Protein AF-A0A957Z6G1-F1 (afdb_monomer_lite)

pLDDT: mean 78.48, std 13.77, range [45.25, 96.31]

Foldseek 3Di:
DDPPDPDDDCVCPPPCVVVNLLVVLVVVQVVCVVVDDPQKHKDAFDWDWQAQPADDPPGDPRTDIDTDRIDMDGDD

Radius of gyration: 17.2 Å; chains: 1; bounding box: 34×42×38 Å

Structure (mmCIF, N/CA/C/O backbone):
data_AF-A0A957Z6G1-F1
#
_entry.id   AF-A0A957Z6G1-F1
#
loop_
_atom_site.group_PDB
_atom_site.id
_atom_site.type_symbol
_atom_site.label_atom_id
_atom_site.label_alt_id
_atom_site.label_comp_id
_atom_site.label_asym_id
_atom_site.label_entity_id
_atom_site.label_seq_id
_atom_site.pdbx_PDB_ins_code
_atom_site.Cartn_x
_atom_site.Cartn_y
_atom_site.Cartn_z
_atom_site.occupancy
_atom_site.B_iso_or_equiv
_atom_site.auth_seq_id
_atom_site.auth_comp_id
_atom_site.auth_asym_id
_atom_site.auth_atom_id
_atom_site.pdbx_PDB_model_num
ATOM 1 N N . MET A 1 1 ? 7.799 16.529 -23.895 1.00 61.09 1 MET A N 1
ATOM 2 C CA . MET A 1 1 ? 6.513 16.147 -23.277 1.00 61.09 1 MET A CA 1
ATOM 3 C C . MET A 1 1 ? 6.017 14.892 -23.956 1.00 61.09 1 MET A C 1
ATOM 5 O O . MET A 1 1 ? 5.821 14.947 -25.160 1.00 61.09 1 MET A O 1
ATOM 9 N N . SER A 1 2 ? 5.821 13.813 -23.196 1.00 45.25 2 SER A N 1
ATOM 10 C CA . SER A 1 2 ? 4.516 13.155 -23.086 1.00 45.25 2 SER A CA 1
ATOM 11 C C . SER A 1 2 ? 4.595 12.017 -22.057 1.00 45.25 2 SER A C 1
ATOM 13 O O . SER A 1 2 ? 5.273 11.028 -22.307 1.00 45.25 2 SER A O 1
ATOM 15 N N . SER A 1 3 ? 3.861 12.111 -20.949 1.00 49.72 3 SER A N 1
ATOM 16 C CA . SER A 1 3 ? 3.141 10.923 -20.481 1.00 49.72 3 SER A CA 1
ATOM 17 C C . SER A 1 3 ? 1.660 11.212 -20.696 1.00 49.72 3 SER A C 1
ATOM 19 O O . SER A 1 3 ? 1.063 11.985 -19.946 1.00 49.72 3 SER A O 1
ATOM 21 N N . PRO A 1 4 ? 1.083 10.707 -21.791 1.00 52.59 4 PRO A N 1
ATOM 22 C CA . PRO A 1 4 ? -0.329 10.790 -22.076 1.00 52.59 4 PRO A CA 1
ATOM 23 C C . PRO A 1 4 ? -0.856 9.358 -22.004 1.00 52.59 4 PRO A C 1
ATOM 25 O O . PRO A 1 4 ? -1.105 8.791 -23.056 1.00 52.59 4 PRO A O 1
ATOM 28 N N . PHE A 1 5 ? -0.853 8.719 -20.825 1.00 48.94 5 PHE A N 1
ATOM 29 C CA . PHE A 1 5 ? -0.984 7.255 -20.698 1.00 48.94 5 PHE A CA 1
ATOM 30 C C . PHE A 1 5 ? -1.941 6.647 -21.750 1.00 48.94 5 PHE A C 1
ATOM 32 O O . PHE A 1 5 ? -3.150 6.881 -21.714 1.00 48.94 5 PHE A O 1
ATOM 39 N N . PRO A 1 6 ? -1.390 5.841 -22.672 1.00 51.06 6 PRO A N 1
ATOM 40 C CA . PRO A 1 6 ? -1.559 4.420 -22.457 1.00 51.06 6 PRO A CA 1
ATOM 41 C C . PRO A 1 6 ? -0.194 3.762 -22.278 1.00 51.06 6 PRO A C 1
ATOM 43 O O . PRO A 1 6 ? 0.559 3.589 -23.233 1.00 51.06 6 PRO A O 1
ATOM 46 N N . GLY A 1 7 ? 0.087 3.387 -21.028 1.00 61.06 7 GLY A N 1
ATOM 47 C CA . GLY A 1 7 ? 1.246 2.581 -20.660 1.00 61.06 7 GLY A CA 1
ATOM 48 C C . GLY A 1 7 ? 2.458 3.406 -20.219 1.00 61.06 7 GLY A C 1
ATOM 49 O O . GLY A 1 7 ? 3.514 3.284 -20.813 1.00 61.06 7 GLY A O 1
ATOM 50 N N . MET A 1 8 ? 2.310 4.248 -19.192 1.00 62.41 8 MET A N 1
ATOM 51 C CA . MET A 1 8 ? 2.947 3.968 -17.887 1.00 62.41 8 MET A CA 1
ATOM 52 C C . MET A 1 8 ? 4.290 4.789 -17.776 1.00 62.41 8 MET A C 1
ATOM 54 O O . MET A 1 8 ? 4.834 5.166 -18.814 1.00 62.41 8 MET A O 1
ATOM 58 N N . ASP A 1 9 ? 4.699 5.305 -16.597 1.00 66.94 9 ASP A N 1
ATOM 59 C CA . ASP A 1 9 ? 5.830 6.271 -16.462 1.00 66.94 9 ASP A CA 1
ATOM 60 C C . ASP A 1 9 ? 7.162 5.510 -16.291 1.00 66.94 9 ASP A C 1
ATOM 62 O O . ASP A 1 9 ? 7.359 4.866 -15.255 1.00 66.94 9 ASP A O 1
ATOM 66 N N . PRO A 1 10 ? 8.120 5.618 -17.236 1.00 64.12 10 PRO A N 1
ATOM 67 C CA . PRO A 1 10 ? 9.360 4.839 -17.210 1.00 64.12 10 PRO A CA 1
ATOM 68 C C . PRO A 1 10 ? 10.220 5.028 -15.953 1.00 64.12 10 PRO A C 1
ATOM 70 O O . PRO A 1 10 ? 10.993 4.138 -15.607 1.00 64.12 10 PRO A O 1
ATOM 73 N N . TYR A 1 11 ? 10.121 6.176 -15.275 1.00 59.72 11 TYR A N 1
ATOM 74 C CA . TYR A 1 11 ? 10.890 6.437 -14.054 1.00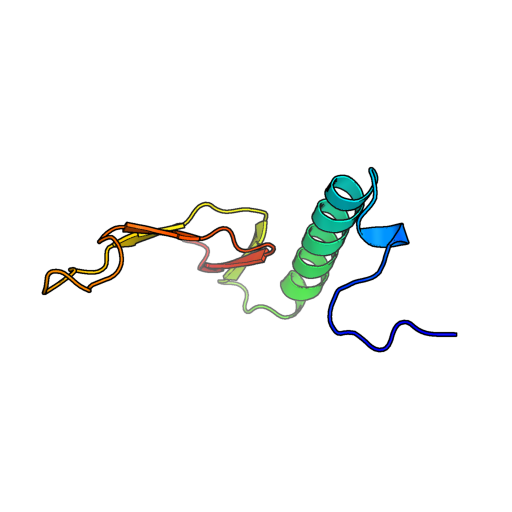 59.72 11 TYR A CA 1
ATOM 75 C C . TYR A 1 11 ? 10.272 5.787 -12.818 1.00 59.72 11 TYR A C 1
ATOM 77 O O . TYR A 1 11 ? 10.991 5.490 -11.864 1.00 59.72 11 TYR A O 1
ATOM 85 N N . LEU A 1 12 ? 8.956 5.569 -12.834 1.00 62.09 12 LEU A N 1
ATOM 86 C CA . LEU A 1 12 ? 8.264 4.841 -11.778 1.00 62.09 12 LEU A CA 1
ATOM 87 C C . LEU A 1 12 ? 8.429 3.335 -11.979 1.00 62.09 12 LEU A C 1
ATOM 89 O O . LEU A 1 12 ? 8.643 2.634 -11.004 1.00 62.09 12 LEU A O 1
ATOM 93 N N . GLU A 1 13 ? 8.414 2.848 -13.218 1.00 66.12 13 GLU A N 1
ATOM 94 C CA . GLU A 1 13 ? 8.434 1.410 -13.539 1.00 66.12 13 GLU A CA 1
ATOM 95 C C . GLU A 1 13 ? 9.808 0.761 -13.716 1.00 66.12 13 GLU A C 1
ATOM 97 O O . GLU A 1 13 ? 9.895 -0.430 -14.016 1.00 66.12 13 GLU A O 1
ATOM 102 N N . GLY A 1 14 ? 10.885 1.524 -13.546 1.00 75.00 14 GLY A N 1
ATOM 103 C CA . GLY A 1 14 ? 12.237 0.970 -13.518 1.00 75.00 14 GLY A CA 1
ATOM 104 C C . GLY A 1 14 ? 12.510 0.142 -12.255 1.00 75.00 14 GLY A C 1
ATOM 105 O O . GLY A 1 14 ? 11.605 -0.270 -11.532 1.00 75.00 14 GLY A O 1
ATOM 106 N N . ASP A 1 15 ? 13.787 -0.041 -11.924 1.00 81.12 15 ASP A N 1
ATOM 107 C CA . ASP A 1 15 ? 14.222 -0.852 -10.772 1.00 81.12 15 ASP A CA 1
ATOM 108 C C . ASP A 1 15 ? 13.621 -0.405 -9.421 1.00 81.12 15 ASP A C 1
ATOM 110 O O . ASP A 1 15 ? 13.535 -1.186 -8.476 1.00 81.12 15 ASP A O 1
ATOM 114 N N . MET A 1 16 ? 13.171 0.851 -9.329 1.00 81.56 16 MET A N 1
ATOM 115 C CA . MET A 1 16 ? 12.559 1.433 -8.131 1.00 81.56 16 MET A CA 1
ATOM 116 C C . MET A 1 16 ? 11.049 1.183 -8.010 1.00 81.56 16 MET A C 1
ATOM 118 O O . MET A 1 16 ? 10.458 1.589 -7.008 1.00 81.56 16 MET A O 1
ATOM 122 N N . TRP A 1 17 ? 10.415 0.528 -8.988 1.00 82.12 17 TRP A N 1
ATOM 123 C CA . TRP A 1 17 ? 8.964 0.329 -9.011 1.00 82.12 17 TRP A CA 1
ATOM 124 C C . TRP A 1 17 ? 8.436 -0.364 -7.768 1.00 82.12 17 TRP A C 1
ATOM 126 O O . TRP A 1 17 ? 7.456 0.093 -7.189 1.00 82.12 17 TRP A O 1
ATOM 136 N N . GLN A 1 18 ? 9.092 -1.442 -7.340 1.00 83.75 18 GLN A N 1
ATOM 137 C CA . GLN A 1 18 ? 8.632 -2.209 -6.189 1.00 83.75 18 GLN A CA 1
ATOM 138 C C . GLN A 1 18 ? 8.648 -1.356 -4.911 1.00 83.75 18 GLN A C 1
ATOM 140 O O . GLN A 1 18 ? 7.647 -1.283 -4.205 1.00 83.75 18 GLN A O 1
ATOM 145 N N . GLU A 1 19 ? 9.741 -0.630 -4.671 1.00 86.88 19 GLU A N 1
ATOM 146 C CA . GLU A 1 19 ? 9.873 0.282 -3.529 1.00 86.88 19 GLU A CA 1
ATOM 147 C C . GLU A 1 19 ? 8.840 1.420 -3.589 1.00 86.88 19 GLU A C 1
ATOM 149 O O . GLU A 1 19 ? 8.202 1.760 -2.591 1.00 86.88 19 GLU A O 1
ATOM 154 N N . PHE A 1 20 ? 8.649 2.019 -4.767 1.00 86.56 20 PHE A N 1
ATOM 155 C CA . PHE A 1 20 ? 7.650 3.064 -4.966 1.00 86.56 20 PHE A CA 1
ATOM 156 C C . PHE A 1 20 ? 6.233 2.544 -4.706 1.00 86.56 20 PHE A C 1
ATOM 158 O O . PHE A 1 20 ? 5.476 3.179 -3.969 1.00 86.56 20 PHE A O 1
ATOM 165 N N . HIS A 1 21 ? 5.882 1.398 -5.287 1.00 87.38 21 HIS A N 1
ATOM 166 C CA . HIS A 1 21 ? 4.559 0.786 -5.195 1.00 87.38 21 HIS A CA 1
ATOM 167 C C . HIS A 1 21 ? 4.216 0.412 -3.752 1.00 87.38 21 HIS A C 1
ATOM 169 O O . HIS A 1 21 ? 3.159 0.810 -3.258 1.00 87.38 21 HIS A O 1
ATOM 175 N N . GLU A 1 22 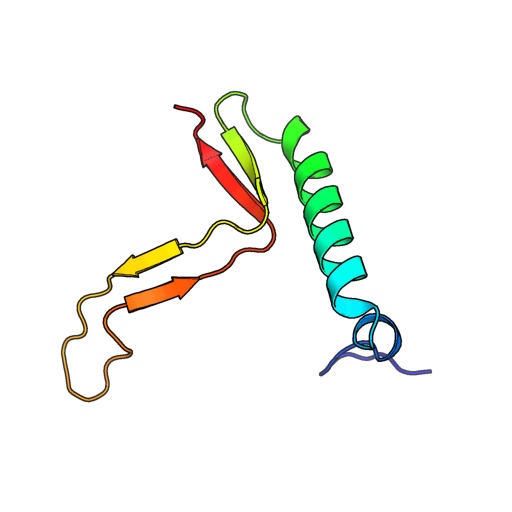? 5.137 -0.234 -3.033 1.00 88.94 22 GLU A N 1
ATOM 176 C CA . GLU A 1 22 ? 4.952 -0.599 -1.624 1.00 88.94 22 GLU A CA 1
ATOM 177 C C . GLU A 1 22 ? 4.760 0.644 -0.739 1.00 88.94 22 GLU A C 1
ATOM 179 O O . GLU A 1 22 ? 3.847 0.700 0.096 1.00 88.94 22 GLU A O 1
ATOM 184 N N . ARG A 1 23 ? 5.566 1.692 -0.954 1.00 91.69 23 ARG A N 1
ATOM 185 C CA . ARG A 1 23 ? 5.437 2.955 -0.211 1.00 91.69 23 ARG A CA 1
ATOM 186 C C . ARG A 1 23 ? 4.145 3.687 -0.537 1.00 91.69 23 ARG A C 1
ATOM 188 O O . ARG A 1 23 ? 3.508 4.213 0.377 1.00 91.69 23 ARG A O 1
ATOM 195 N N . LEU A 1 24 ? 3.751 3.723 -1.807 1.00 91.50 24 LEU A N 1
ATOM 196 C CA . LEU A 1 24 ? 2.507 4.343 -2.247 1.00 91.50 24 LEU A CA 1
ATOM 197 C C . LEU A 1 24 ? 1.301 3.634 -1.623 1.00 91.50 24 LEU A C 1
ATOM 199 O O . LEU A 1 24 ? 0.456 4.295 -1.020 1.00 91.50 24 LEU A O 1
ATOM 203 N N . ALA A 1 25 ? 1.253 2.303 -1.694 1.00 92.19 25 ALA A N 1
ATOM 204 C CA . ALA A 1 25 ? 0.199 1.504 -1.079 1.00 92.19 25 ALA A CA 1
ATOM 205 C C . ALA A 1 25 ? 0.118 1.753 0.437 1.00 92.19 25 ALA A C 1
ATOM 207 O O . ALA A 1 25 ? -0.966 1.993 0.975 1.00 92.19 25 ALA A O 1
ATOM 208 N N . ASN A 1 26 ? 1.264 1.801 1.127 1.00 94.31 26 ASN A N 1
ATOM 209 C CA . ASN A 1 26 ? 1.316 2.143 2.547 1.00 94.31 26 ASN A CA 1
ATOM 210 C C . ASN A 1 26 ? 0.735 3.536 2.841 1.00 94.31 26 ASN A C 1
ATOM 212 O O . ASN A 1 26 ? -0.099 3.684 3.733 1.00 94.31 26 ASN A O 1
ATOM 216 N N . GLN A 1 27 ? 1.116 4.556 2.067 1.00 96.00 27 GLN A N 1
ATOM 217 C CA . GLN A 1 27 ? 0.586 5.911 2.251 1.00 96.00 27 GLN A CA 1
ATOM 218 C C . GLN A 1 27 ? -0.918 5.998 1.980 1.00 96.00 27 GLN A C 1
ATOM 220 O O . GLN A 1 27 ? -1.622 6.703 2.703 1.00 96.00 27 GLN A O 1
ATOM 225 N N . ILE A 1 28 ? -1.430 5.263 0.991 1.00 94.62 28 ILE A N 1
ATOM 226 C CA . ILE A 1 28 ? -2.872 5.161 0.737 1.00 94.62 28 ILE A CA 1
ATOM 227 C C . ILE A 1 28 ? -3.576 4.533 1.946 1.00 94.62 28 ILE A C 1
ATOM 229 O O . ILE A 1 28 ? -4.589 5.060 2.399 1.00 94.62 28 ILE A O 1
ATO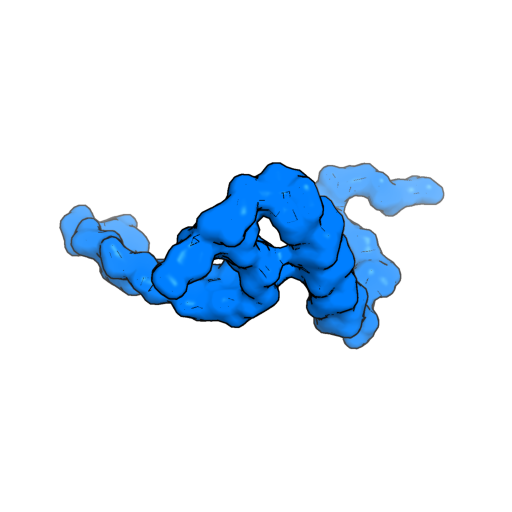M 233 N N . SER A 1 29 ? -3.027 3.453 2.509 1.00 94.69 29 SER A N 1
ATOM 234 C CA . SER A 1 29 ? -3.587 2.810 3.704 1.00 94.69 29 SER A CA 1
ATOM 235 C C . SER A 1 29 ? -3.681 3.781 4.885 1.00 94.69 29 SER A C 1
ATOM 237 O O . SER A 1 29 ? -4.752 3.949 5.470 1.00 94.69 29 SER A O 1
ATOM 239 N N . VAL A 1 30 ? -2.594 4.504 5.176 1.00 95.75 30 VAL A N 1
ATOM 240 C CA . VAL A 1 30 ? -2.544 5.505 6.255 1.00 95.75 30 VAL A CA 1
ATOM 241 C C . VAL A 1 30 ? -3.575 6.617 6.050 1.00 95.75 30 VAL A C 1
ATOM 243 O O . VAL A 1 30 ? -4.235 7.017 7.005 1.00 95.75 30 VAL A O 1
ATOM 246 N N . GLN A 1 31 ? -3.753 7.096 4.817 1.00 96.31 31 GLN A N 1
ATOM 247 C CA . GLN A 1 31 ? -4.743 8.130 4.500 1.00 96.31 31 GLN A CA 1
ATOM 248 C C . GLN A 1 3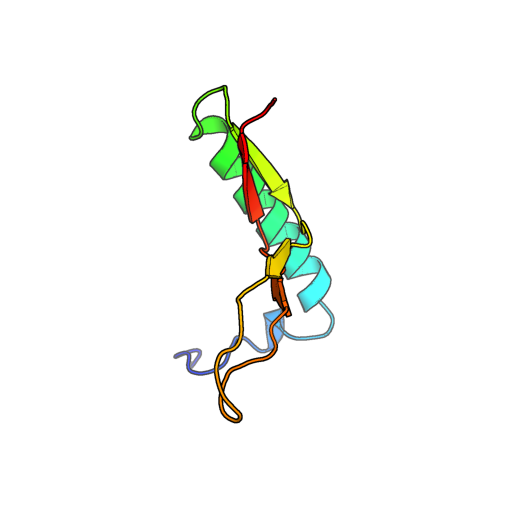1 ? -6.189 7.627 4.584 1.00 96.31 31 GLN A C 1
ATOM 250 O O . GLN A 1 31 ? -7.094 8.411 4.880 1.00 96.31 31 GLN A O 1
ATOM 255 N N . LEU A 1 32 ? -6.426 6.337 4.333 1.00 94.56 32 LEU A N 1
ATOM 256 C CA . LEU A 1 32 ? -7.753 5.7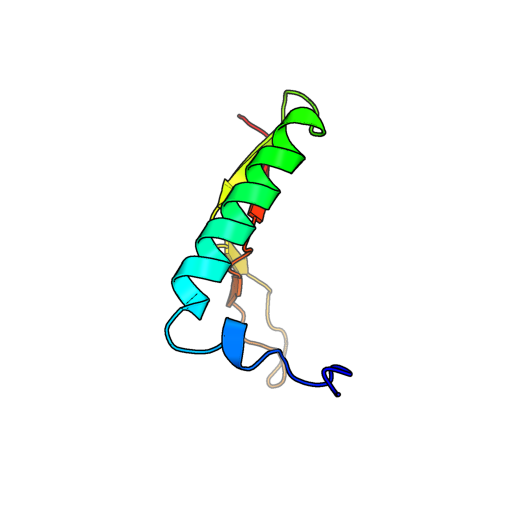32 4.436 1.00 94.56 32 LEU A CA 1
ATOM 257 C C . LEU A 1 32 ? -8.179 5.512 5.886 1.00 94.56 32 LEU A C 1
ATOM 259 O O . LEU A 1 32 ? -9.338 5.763 6.197 1.00 94.56 32 LEU A O 1
ATOM 263 N N . LEU A 1 33 ? -7.272 5.092 6.774 1.00 93.88 33 LEU A N 1
ATOM 264 C CA . LEU A 1 33 ? -7.587 4.792 8.178 1.00 93.88 33 LEU A CA 1
ATOM 265 C C . LEU A 1 33 ? -8.473 5.843 8.885 1.00 93.88 33 LEU A C 1
ATOM 267 O O . LEU A 1 33 ? -9.497 5.442 9.434 1.00 93.88 33 LEU A O 1
ATOM 271 N N . PRO A 1 34 ? -8.182 7.160 8.851 1.00 95.44 34 PRO A N 1
ATOM 272 C CA . PRO A 1 34 ? -9.031 8.158 9.511 1.00 95.44 34 PRO A CA 1
ATOM 273 C C . PRO A 1 34 ? -10.400 8.371 8.840 1.00 95.44 34 PRO A C 1
ATOM 275 O O . PRO A 1 34 ? -11.282 8.976 9.443 1.00 95.44 34 PRO A O 1
ATOM 278 N N . GLN A 1 35 ? -10.588 7.911 7.600 1.00 96.12 35 GLN A N 1
ATOM 279 C CA . GLN A 1 35 ? -11.847 8.024 6.850 1.00 96.12 35 GLN A CA 1
ATOM 280 C C . GLN A 1 35 ? -12.752 6.797 7.034 1.00 96.12 35 GLN A C 1
ATOM 282 O O . GLN A 1 35 ? -13.927 6.825 6.662 1.00 96.12 35 GLN A O 1
ATOM 287 N N . LEU A 1 36 ? -12.214 5.706 7.580 1.00 93.69 36 LEU A N 1
ATOM 288 C CA . LEU A 1 36 ? -12.951 4.472 7.808 1.00 93.69 36 LEU A CA 1
ATOM 289 C C . LEU A 1 36 ? -13.749 4.539 9.114 1.00 93.69 36 LEU A C 1
ATOM 291 O O . LEU A 1 36 ? -13.330 5.136 10.104 1.00 93.69 36 LEU A O 1
ATOM 295 N N . ALA A 1 37 ? -14.914 3.884 9.135 1.00 93.19 37 ALA A N 1
ATOM 296 C CA . ALA A 1 37 ? -15.633 3.691 10.391 1.00 93.19 37 ALA A CA 1
ATOM 297 C C . ALA A 1 37 ? -14.793 2.810 11.343 1.00 93.19 37 ALA A C 1
ATOM 299 O O . ALA A 1 37 ? -14.123 1.902 10.851 1.00 93.19 37 ALA A O 1
ATOM 300 N N . PRO A 1 38 ? -14.891 2.979 12.679 1.00 90.88 38 PRO A N 1
ATOM 301 C CA . PRO A 1 38 ? -13.990 2.333 13.648 1.00 90.88 38 PRO A CA 1
ATOM 302 C C . PRO A 1 38 ? -13.905 0.806 13.570 1.00 90.88 38 PRO A C 1
ATOM 304 O O . PRO A 1 38 ? -12.940 0.219 14.029 1.00 90.88 38 PRO A O 1
ATOM 307 N N . LYS A 1 39 ? -14.914 0.155 12.984 1.00 94.69 39 LYS A N 1
ATOM 308 C CA . LYS A 1 39 ? -14.946 -1.296 12.777 1.00 94.69 39 LYS A CA 1
ATOM 309 C C . LYS A 1 39 ? -14.136 -1.775 11.572 1.00 94.69 39 LYS A C 1
ATOM 311 O O . LYS A 1 39 ? -14.215 -2.955 11.262 1.00 94.69 39 LYS A O 1
ATOM 316 N N . TYR A 1 40 ? -13.472 -0.896 10.824 1.00 94.00 40 TYR A N 1
ATOM 317 C CA . TYR A 1 40 ? -12.743 -1.246 9.608 1.00 94.00 40 TYR A CA 1
ATOM 318 C C . TYR A 1 40 ? -11.274 -0.839 9.693 1.00 94.00 40 TYR A C 1
ATOM 320 O O . TYR A 1 40 ? -10.941 0.217 10.219 1.00 94.00 40 TYR A O 1
ATOM 328 N N . VAL A 1 41 ? -10.410 -1.647 9.082 1.00 93.12 41 VAL A N 1
ATOM 329 C CA . VAL A 1 41 ? -8.967 -1.406 8.985 1.00 93.12 41 VAL A CA 1
ATOM 330 C C . VAL A 1 41 ? -8.497 -1.587 7.542 1.00 93.12 41 VAL A C 1
ATOM 332 O O . VAL A 1 41 ? -8.967 -2.483 6.836 1.00 93.12 41 VAL A O 1
ATOM 335 N N . ALA A 1 42 ? -7.572 -0.731 7.102 1.00 93.00 42 ALA A N 1
ATOM 336 C CA . ALA A 1 42 ? -6.885 -0.838 5.818 1.00 93.00 42 ALA A CA 1
ATOM 337 C C . ALA A 1 42 ? -5.562 -1.611 5.986 1.00 93.00 42 ALA A C 1
ATOM 339 O O . ALA A 1 42 ? -4.712 -1.248 6.795 1.00 93.00 42 ALA A O 1
ATOM 340 N N . LEU A 1 43 ? -5.397 -2.701 5.238 1.00 89.69 43 LEU A N 1
ATOM 341 C CA . LEU A 1 43 ? -4.262 -3.624 5.298 1.00 89.69 43 LEU A CA 1
ATOM 342 C C . LEU A 1 43 ? -3.553 -3.693 3.945 1.00 89.69 43 LEU A C 1
ATOM 344 O O . LEU A 1 43 ? -4.199 -3.608 2.903 1.00 89.69 43 LEU A O 1
ATOM 348 N N . LEU A 1 44 ? -2.241 -3.911 3.955 1.00 89.81 44 LEU A N 1
ATOM 349 C CA . LEU A 1 44 ? -1.447 -4.071 2.735 1.00 89.81 44 LEU A CA 1
ATOM 350 C C . LEU A 1 44 ? -1.425 -5.525 2.253 1.00 89.81 44 LEU A C 1
ATOM 352 O O . LEU A 1 44 ? -1.482 -6.454 3.061 1.00 89.81 44 LEU A O 1
ATOM 356 N N . ALA A 1 45 ? -1.317 -5.702 0.932 1.00 69.44 45 ALA A N 1
ATOM 357 C CA . ALA A 1 45 ? -0.860 -6.926 0.262 1.00 69.44 45 ALA A CA 1
ATOM 358 C C . ALA A 1 45 ? -1.488 -8.257 0.744 1.00 69.44 45 ALA A C 1
ATOM 360 O O . ALA A 1 45 ? -0.822 -9.291 0.838 1.00 69.44 45 ALA A O 1
ATOM 361 N N . LYS A 1 46 ? -2.793 -8.275 1.044 1.00 71.25 46 LYS A N 1
ATOM 362 C CA . LYS A 1 46 ? -3.475 -9.494 1.506 1.00 71.25 46 LYS A CA 1
ATOM 363 C C . LYS A 1 46 ? -3.867 -10.395 0.335 1.00 71.25 46 LYS A C 1
ATOM 365 O O . LYS A 1 46 ? -4.660 -10.006 -0.513 1.00 71.25 46 LYS A O 1
ATOM 370 N N . ARG A 1 47 ? -3.377 -11.638 0.324 1.00 74.06 47 ARG A N 1
ATOM 371 C CA . ARG A 1 47 ? -3.739 -12.643 -0.688 1.00 74.06 47 ARG A CA 1
ATOM 372 C C . ARG A 1 47 ? -5.199 -13.079 -0.534 1.00 74.06 47 ARG A C 1
ATOM 374 O O .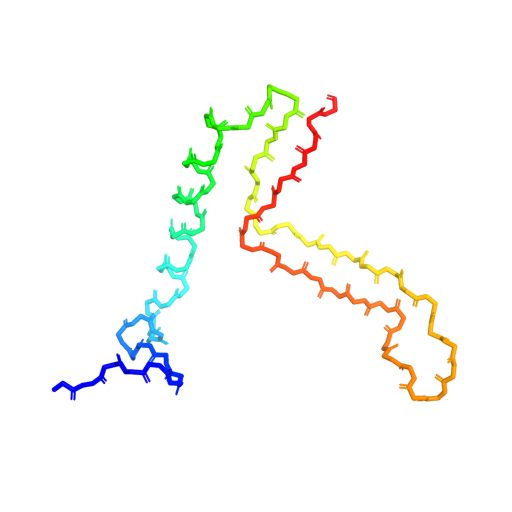 ARG A 1 47 ? -5.568 -13.663 0.485 1.00 74.06 47 ARG A O 1
ATOM 381 N N . TYR A 1 48 ? -5.998 -12.869 -1.575 1.00 70.19 48 TYR A N 1
ATOM 382 C CA . TYR A 1 48 ? -7.355 -13.401 -1.684 1.00 70.19 48 TYR A CA 1
ATOM 383 C C . TYR A 1 48 ? -7.400 -14.589 -2.626 1.00 70.19 48 TYR A C 1
ATOM 385 O O . TYR A 1 48 ? -6.911 -14.513 -3.749 1.00 70.19 48 TYR A O 1
ATOM 393 N N . VAL A 1 49 ? -8.040 -15.663 -2.175 1.00 76.06 49 VAL A N 1
ATOM 394 C CA . VAL A 1 49 ? -8.394 -16.815 -3.001 1.00 76.06 49 VAL A CA 1
ATOM 395 C C . VAL A 1 49 ? -9.898 -16.764 -3.228 1.00 76.06 49 VAL A C 1
ATOM 397 O O . VAL A 1 49 ? -10.683 -17.006 -2.313 1.00 76.06 49 VAL A O 1
ATOM 400 N N . VAL A 1 50 ? -10.308 -16.381 -4.434 1.00 77.69 50 VAL A N 1
ATOM 401 C CA . VAL A 1 50 ? -11.720 -16.312 -4.812 1.00 77.69 50 VAL A CA 1
ATOM 402 C C . VAL A 1 50 ? -12.083 -17.595 -5.538 1.00 77.69 50 VAL A C 1
ATOM 404 O O . VAL A 1 50 ? -11.642 -17.816 -6.666 1.00 77.69 50 VAL A O 1
ATOM 407 N N . HIS A 1 51 ? -12.910 -18.425 -4.907 1.00 75.12 51 HIS A N 1
ATOM 408 C CA . HIS A 1 51 ? -13.480 -19.593 -5.563 1.00 75.12 51 HIS A CA 1
ATOM 409 C C . HIS A 1 51 ? -14.718 -19.179 -6.368 1.00 75.12 51 HIS A C 1
ATOM 411 O O . HIS A 1 51 ? -15.680 -18.644 -5.814 1.00 75.12 51 HIS A O 1
ATOM 417 N N . ARG A 1 52 ? -14.699 -19.406 -7.682 1.00 68.19 52 ARG A N 1
ATOM 418 C CA . ARG A 1 52 ? -15.877 -19.312 -8.548 1.00 68.19 52 ARG A CA 1
ATOM 419 C C . ARG A 1 52 ? -16.135 -20.681 -9.161 1.00 68.19 52 ARG A C 1
ATOM 421 O O . ARG A 1 52 ? -15.232 -21.215 -9.796 1.00 68.19 52 ARG A O 1
ATOM 428 N N . PRO A 1 53 ? -17.347 -21.243 -9.040 1.00 64.94 53 PRO A N 1
ATOM 429 C CA . PRO A 1 53 ? -17.678 -22.453 -9.773 1.00 64.94 53 PRO A CA 1
ATOM 430 C C . PRO A 1 53 ? -17.603 -22.151 -11.275 1.00 64.94 53 PRO A C 1
ATOM 432 O O . PRO A 1 53 ? -18.366 -21.342 -11.803 1.00 64.94 53 PRO A O 1
ATOM 435 N N . ALA A 1 54 ? -16.639 -22.769 -11.951 1.00 64.94 54 ALA A N 1
ATOM 436 C CA . ALA A 1 54 ? -16.499 -22.713 -13.395 1.00 64.94 54 ALA A CA 1
ATOM 437 C C . ALA A 1 54 ? -17.470 -23.734 -14.002 1.00 64.94 54 ALA A C 1
ATOM 439 O O . ALA A 1 54 ? -17.296 -24.938 -13.823 1.00 64.94 54 ALA A O 1
ATOM 440 N N . ILE A 1 55 ? -18.514 -23.265 -14.688 1.00 62.69 55 ILE A N 1
ATOM 441 C CA . ILE A 1 55 ? -19.453 -24.133 -15.406 1.00 62.69 55 ILE A CA 1
ATOM 442 C C . ILE A 1 55 ? -19.141 -23.997 -16.895 1.00 62.69 55 ILE A C 1
ATOM 444 O O . ILE A 1 55 ? -19.477 -22.999 -17.528 1.00 62.69 55 ILE A O 1
ATOM 448 N N . GLY A 1 56 ? -18.451 -24.991 -17.454 1.00 64.44 56 GLY A N 1
ATOM 449 C CA . GLY A 1 56 ? -18.160 -25.080 -18.887 1.00 64.44 56 GLY A CA 1
ATOM 450 C C . GLY A 1 56 ? -16.683 -24.923 -19.250 1.00 64.44 56 GLY A C 1
ATOM 451 O O . GLY A 1 56 ? -15.892 -24.341 -18.516 1.00 64.44 56 GLY A O 1
ATOM 452 N N . ILE A 1 57 ? -16.331 -25.442 -20.427 1.00 66.12 57 ILE A N 1
ATOM 453 C CA . ILE A 1 57 ? -14.952 -25.614 -20.928 1.00 66.12 57 ILE A CA 1
ATOM 454 C C . ILE A 1 57 ? -14.256 -24.262 -21.199 1.00 66.12 57 ILE A C 1
ATOM 456 O O . ILE A 1 57 ? -13.035 -24.174 -21.182 1.00 66.12 57 ILE A O 1
ATOM 460 N N . PHE A 1 58 ? -15.036 -23.196 -21.400 1.00 74.38 58 PHE A N 1
ATOM 461 C CA . PHE A 1 58 ? -14.550 -21.825 -21.613 1.00 74.38 58 PHE A CA 1
ATOM 462 C C . PHE A 1 58 ? -14.569 -20.960 -20.346 1.00 74.38 58 PHE A C 1
ATOM 464 O O . PHE A 1 58 ? -14.293 -19.763 -20.414 1.00 74.38 58 PHE A O 1
ATOM 471 N N . SER A 1 59 ? -14.937 -21.527 -19.194 1.00 66.81 59 SER A N 1
ATOM 472 C CA . SER A 1 59 ? -14.952 -20.760 -17.952 1.00 66.81 59 SER A CA 1
ATOM 473 C C . SER A 1 59 ? -13.524 -20.497 -17.456 1.00 66.81 59 SER A C 1
ATOM 475 O O . SER A 1 59 ? -12.669 -21.379 -17.559 1.00 66.81 59 SER A O 1
ATOM 477 N N . PRO A 1 60 ? -13.249 -19.306 -16.888 1.00 66.75 60 PRO A N 1
ATOM 478 C CA . PRO A 1 60 ? -11.977 -19.040 -16.223 1.00 66.75 60 PRO A CA 1
ATOM 479 C C . PRO A 1 60 ? -11.742 -20.052 -15.088 1.00 66.75 60 PRO A C 1
ATOM 481 O O . PRO A 1 60 ? -12.714 -20.621 -14.577 1.00 66.75 60 PRO A O 1
ATOM 484 N N . PRO A 1 61 ? -10.478 -20.275 -14.675 1.00 67.31 61 PRO A N 1
ATOM 485 C CA . PRO A 1 61 ? -10.152 -21.217 -13.611 1.00 67.31 61 PRO A CA 1
ATOM 486 C C . PRO A 1 61 ? -11.008 -20.959 -12.370 1.00 67.31 61 PRO A C 1
ATOM 488 O O . PRO A 1 61 ? -11.290 -19.812 -12.013 1.00 67.31 61 PRO A O 1
ATOM 491 N N . SER A 1 62 ? -11.413 -22.044 -11.707 1.00 72.00 62 SER A N 1
ATOM 492 C CA . SER A 1 62 ? -12.323 -21.990 -10.560 1.00 72.00 62 SER A CA 1
ATOM 493 C C . SER A 1 62 ? -11.749 -21.243 -9.357 1.00 72.00 62 SER A C 1
ATOM 495 O O . SER A 1 62 ? -12.459 -20.948 -8.402 1.00 72.00 62 SER A O 1
ATOM 497 N N . GLU A 1 63 ? -10.453 -20.955 -9.380 1.00 76.31 63 GLU A N 1
ATOM 498 C CA . GLU A 1 63 ? -9.741 -20.209 -8.361 1.00 76.31 63 GLU A CA 1
ATOM 499 C C . GLU A 1 63 ? -9.084 -18.984 -9.000 1.00 76.31 63 GLU A C 1
ATOM 501 O O . GLU A 1 63 ? -8.255 -19.099 -9.903 1.00 76.31 63 GLU A O 1
ATOM 506 N N . ARG A 1 64 ? -9.458 -17.792 -8.530 1.00 76.06 64 ARG A N 1
ATOM 507 C CA . ARG A 1 64 ? -8.813 -16.533 -8.900 1.00 76.06 64 ARG A CA 1
ATOM 508 C C . ARG A 1 64 ? -8.071 -15.989 -7.692 1.00 76.06 64 ARG A C 1
ATOM 510 O O . ARG A 1 64 ? -8.692 -15.654 -6.683 1.00 76.06 64 ARG A O 1
ATOM 517 N N . ILE A 1 65 ? -6.755 -15.856 -7.820 1.00 76.69 65 ILE A N 1
ATOM 518 C CA . ILE A 1 65 ? -5.929 -15.205 -6.805 1.00 76.69 65 ILE A CA 1
ATOM 519 C C . ILE A 1 65 ? -5.923 -13.696 -7.080 1.00 76.69 65 ILE A C 1
ATOM 521 O O . ILE A 1 65 ? -5.704 -13.270 -8.214 1.00 76.69 65 ILE A O 1
ATOM 525 N N . VAL A 1 66 ? -6.205 -12.887 -6.058 1.00 79.00 66 VAL A N 1
ATOM 526 C CA . VAL A 1 66 ? -6.215 -11.419 -6.141 1.00 79.00 66 VAL A CA 1
ATOM 527 C C . VAL A 1 66 ? -5.290 -10.844 -5.071 1.00 79.00 66 VAL A C 1
ATOM 529 O O . VAL A 1 66 ? -5.371 -11.237 -3.906 1.00 79.00 66 VAL A O 1
ATOM 532 N N . TYR A 1 67 ? -4.444 -9.899 -5.480 1.00 79.12 67 TYR A N 1
ATOM 533 C CA . TYR A 1 67 ? -3.538 -9.141 -4.618 1.00 79.12 67 TYR A CA 1
ATOM 534 C C . TYR A 1 67 ? -3.906 -7.656 -4.712 1.00 79.12 67 TYR A C 1
ATOM 536 O O . TYR A 1 67 ? -3.471 -6.984 -5.641 1.00 79.12 67 TYR A O 1
ATOM 544 N N . PRO A 1 68 ? -4.789 -7.154 -3.836 1.00 81.69 68 PRO A N 1
ATOM 545 C CA . PRO A 1 68 ? -5.034 -5.726 -3.728 1.00 81.69 68 PRO A CA 1
ATOM 546 C C . PRO A 1 68 ? -3.833 -5.031 -3.075 1.00 81.69 68 PRO A C 1
ATOM 548 O O . PRO A 1 68 ? -3.276 -5.540 -2.100 1.00 81.69 68 PRO A O 1
ATOM 551 N N . ASP A 1 69 ? -3.507 -3.838 -3.567 1.00 86.06 69 ASP A N 1
ATOM 552 C CA . ASP A 1 69 ? -2.460 -2.985 -2.991 1.00 86.06 69 ASP A CA 1
ATOM 553 C C . ASP A 1 69 ? -2.823 -2.575 -1.557 1.00 86.06 69 ASP A C 1
ATOM 555 O O . ASP A 1 69 ? -2.033 -2.720 -0.623 1.00 86.06 69 ASP A O 1
ATOM 559 N N . VAL A 1 70 ? -4.079 -2.152 -1.373 1.00 89.56 70 VAL A N 1
ATOM 560 C CA . VAL A 1 70 ? -4.688 -1.860 -0.074 1.00 89.56 70 VAL A CA 1
ATOM 561 C C . VAL A 1 70 ? -6.041 -2.551 0.017 1.00 89.56 70 VAL A C 1
ATOM 563 O O . VAL A 1 70 ? -6.851 -2.516 -0.909 1.00 89.56 70 VAL A O 1
ATOM 566 N N . HIS A 1 71 ? -6.302 -3.179 1.155 1.00 90.00 71 HIS A N 1
ATOM 567 C CA . HIS A 1 71 ? -7.505 -3.945 1.407 1.00 90.00 71 HIS A CA 1
ATOM 568 C C . HIS A 1 71 ? -8.195 -3.507 2.699 1.00 90.00 71 HIS A C 1
ATOM 570 O O . HIS A 1 71 ? -7.589 -3.545 3.764 1.00 90.00 71 HIS A O 1
ATOM 576 N N . VAL A 1 72 ? -9.488 -3.185 2.627 1.00 89.81 72 VAL A N 1
ATOM 577 C CA . VAL A 1 72 ? -10.293 -2.815 3.799 1.00 89.81 72 VAL A CA 1
ATOM 578 C C . VAL A 1 72 ? -11.091 -4.019 4.309 1.00 89.81 72 VAL A C 1
ATOM 580 O O . VAL A 1 72 ? -11.955 -4.531 3.598 1.00 89.81 72 VAL A O 1
ATOM 583 N N . VAL A 1 73 ? -10.834 -4.449 5.549 1.00 91.19 73 VAL A N 1
ATOM 584 C CA . VAL A 1 73 ? -11.620 -5.482 6.259 1.00 91.19 73 VAL A CA 1
ATOM 585 C C . VAL A 1 73 ? -12.319 -4.903 7.477 1.00 91.19 73 VAL A C 1
ATOM 587 O O . VAL A 1 73 ? -11.870 -3.906 8.031 1.00 91.19 73 VAL A O 1
ATOM 590 N N . ALA A 1 74 ? -13.381 -5.572 7.931 1.00 90.12 74 ALA A N 1
ATOM 591 C CA . ALA A 1 74 ? -13.886 -5.363 9.280 1.00 90.12 74 ALA A CA 1
ATOM 592 C C . ALA A 1 74 ? -12.916 -5.970 10.314 1.00 90.12 74 ALA A C 1
ATOM 594 O O . ALA A 1 74 ? -12.501 -7.123 10.158 1.00 90.12 74 ALA A O 1
ATOM 595 N N . GLU A 1 75 ? -12.565 -5.202 11.342 1.00 77.75 75 GLU A N 1
ATOM 596 C CA . GLU A 1 75 ? -11.897 -5.693 12.547 1.00 77.75 75 GLU A CA 1
ATOM 597 C C . GLU A 1 75 ? -12.896 -6.583 13.307 1.00 77.75 75 GLU A C 1
ATOM 599 O O . GLU A 1 75 ? -14.066 -6.220 13.456 1.00 77.75 75 GLU A O 1
ATOM 604 N N . ARG A 1 76 ? -12.474 -7.806 13.647 1.00 65.00 76 ARG A N 1
ATOM 605 C CA . ARG A 1 76 ? -13.326 -8.806 14.308 1.00 65.00 76 ARG A CA 1
ATOM 606 C C . ARG A 1 76 ? -13.417 -8.558 15.801 1.00 65.00 76 ARG A C 1
ATOM 608 O O . ARG A 1 76 ? -12.356 -8.262 16.386 1.00 65.00 76 ARG A O 1
#

Sequence (76 aa):
MSSPFPGMDPYLEGDMWQEFHERLANQISVQLLPQLAPKYVALLAKRYVVHRPAIGIFSPPSERIVYPDVHVVAER

Secondary structure (DSSP, 8-state):
----SSS--TTTSSTTHHHHHHHHHHHHHHHHGGGS-TTEEEEESPPEEEE----STTSPPSEEEE--SEEEEE--